Protein AF-A0A2V5ZSL7-F1 (afdb_monomer)

Radius of gyration: 45.23 Å; Cα contacts (8 Å, |Δi|>4): 21; chains: 1; bounding box: 69×60×121 Å

pLDDT: mean 75.64, std 13.95, range [43.34, 95.62]

Sequence (158 aa):
MNPDKLFDYLEGRLSSTERAVLEERLMSDKQLQREFAVARQIHAGMRGESREVVLPAPPEIPQQGGRKMAIRIGVAFMVLMFVNVGIGLWFIFRHESKNPNRPLLEAQMREQIAKSIERAAALTPAPNALGVTEITIPAETGKLDVVANEVVAIVSEF

Structure (mmCIF, N/CA/C/O backbone):
data_AF-A0A2V5ZSL7-F1
#
_entry.id   AF-A0A2V5ZSL7-F1
#
loop_
_atom_site.group_PDB
_atom_site.id
_atom_site.type_symbol
_atom_site.label_atom_id
_atom_site.label_alt_id
_atom_site.label_comp_id
_atom_site.label_asym_id
_atom_site.label_entity_id
_atom_site.label_seq_id
_atom_site.pdbx_PDB_ins_code
_atom_site.Cartn_x
_atom_site.Cartn_y
_atom_site.Cartn_z
_atom_site.occupancy
_atom_site.B_iso_or_equiv
_atom_site.auth_seq_id
_atom_site.auth_comp_id
_atom_site.auth_asym_id
_atom_site.auth_atom_id
_atom_site.pdbx_PDB_model_num
ATOM 1 N N . MET A 1 1 ? -5.175 19.616 47.714 1.00 60.09 1 MET A N 1
ATOM 2 C CA . MET A 1 1 ? -5.213 18.174 48.067 1.00 60.09 1 MET A CA 1
ATOM 3 C C . MET A 1 1 ? -4.370 17.422 47.035 1.00 60.09 1 MET A C 1
ATOM 5 O O . MET A 1 1 ? -4.210 17.968 45.953 1.00 60.09 1 MET A O 1
ATOM 9 N N . ASN A 1 2 ? -3.807 16.240 47.325 1.00 74.00 2 ASN A N 1
ATOM 10 C CA . ASN A 1 2 ? -3.115 15.462 46.282 1.00 74.00 2 ASN A CA 1
ATOM 11 C C . ASN A 1 2 ? -4.170 14.766 45.386 1.00 74.00 2 ASN A C 1
ATOM 13 O O . ASN A 1 2 ? -4.979 14.024 45.955 1.00 74.00 2 ASN A O 1
ATOM 17 N N . PRO A 1 3 ? -4.212 15.002 44.056 1.00 72.00 3 PRO A N 1
ATOM 18 C CA . PRO A 1 3 ? -5.165 14.358 43.143 1.00 72.00 3 PRO A CA 1
ATOM 19 C C . PRO A 1 3 ? -5.158 12.827 43.223 1.00 72.00 3 PRO A C 1
ATOM 21 O O . PRO A 1 3 ? -6.223 12.223 43.099 1.00 72.00 3 PRO A O 1
ATOM 24 N N . ASP A 1 4 ? -4.013 12.210 43.525 1.00 79.44 4 ASP A N 1
ATOM 25 C CA . ASP A 1 4 ? -3.884 10.749 43.644 1.00 79.44 4 ASP A CA 1
ATOM 26 C C . ASP A 1 4 ? -4.859 10.166 44.677 1.00 79.44 4 ASP A C 1
ATOM 28 O O . ASP A 1 4 ? -5.506 9.153 44.430 1.00 79.44 4 ASP A O 1
ATOM 32 N N . LYS A 1 5 ? -5.091 10.878 45.791 1.00 83.69 5 LYS A N 1
ATOM 33 C CA . LYS A 1 5 ? -6.006 10.422 46.851 1.00 83.69 5 LYS A CA 1
ATOM 34 C C . LYS A 1 5 ? -7.472 10.383 46.412 1.00 83.69 5 LYS A C 1
ATOM 36 O O . LYS A 1 5 ? -8.249 9.606 46.964 1.00 83.69 5 LYS A O 1
ATOM 41 N N . LEU A 1 6 ? -7.872 11.227 45.453 1.00 84.69 6 LEU A N 1
ATOM 42 C CA . LEU A 1 6 ? -9.229 11.199 44.895 1.00 84.69 6 LEU A CA 1
ATOM 43 C C . LEU A 1 6 ? -9.410 9.975 43.992 1.00 84.69 6 LEU A C 1
ATOM 45 O O . LEU A 1 6 ? -10.468 9.352 44.028 1.00 84.69 6 LEU A O 1
ATOM 49 N N . PHE A 1 7 ? -8.378 9.603 43.231 1.00 84.62 7 PHE A N 1
ATOM 50 C CA . PHE A 1 7 ? -8.385 8.379 42.432 1.00 84.62 7 PHE A CA 1
ATOM 51 C C . PHE A 1 7 ? -8.327 7.129 43.313 1.00 84.62 7 PHE A C 1
ATOM 53 O O . PHE A 1 7 ? -9.153 6.242 43.127 1.00 84.62 7 PHE A O 1
ATOM 60 N N . ASP A 1 8 ? -7.485 7.103 44.348 1.00 87.69 8 ASP A N 1
ATOM 61 C CA . ASP A 1 8 ? -7.438 6.003 45.320 1.00 87.69 8 ASP A CA 1
ATOM 62 C C . ASP A 1 8 ? -8.786 5.797 46.031 1.00 87.69 8 ASP A C 1
ATOM 64 O O . ASP A 1 8 ? -9.201 4.662 46.277 1.00 87.69 8 ASP A O 1
ATOM 68 N N . TYR A 1 9 ? -9.512 6.883 46.327 1.00 85.94 9 TYR A N 1
ATOM 69 C CA . TYR A 1 9 ? -10.884 6.810 46.835 1.00 85.94 9 TYR A CA 1
ATOM 70 C C . TYR A 1 9 ? -11.848 6.194 45.810 1.00 85.94 9 TYR A C 1
ATOM 72 O O . TYR A 1 9 ? -12.638 5.317 46.160 1.00 85.94 9 TYR A O 1
ATOM 80 N N . LEU A 1 10 ? -11.782 6.622 44.544 1.00 85.44 10 LEU A N 1
ATOM 81 C CA . LEU A 1 10 ? -12.626 6.102 43.459 1.00 85.44 10 LEU A CA 1
ATOM 82 C C . LEU A 1 10 ? -12.321 4.633 43.111 1.00 85.44 10 LEU A C 1
ATOM 84 O O . LEU A 1 10 ? -13.225 3.900 42.705 1.00 85.44 10 LEU A O 1
ATOM 88 N N . GLU A 1 11 ? -11.077 4.197 43.299 1.00 82.62 11 GLU A N 1
ATOM 89 C CA . GLU A 1 11 ? -10.624 2.814 43.119 1.00 82.62 11 GLU A CA 1
ATOM 90 C C . GLU A 1 11 ? -10.871 1.927 44.350 1.00 82.62 11 GLU A C 1
ATOM 92 O O . GLU A 1 11 ? -10.744 0.706 44.259 1.00 82.62 11 GLU A O 1
ATOM 97 N N . GLY A 1 12 ? -11.247 2.511 45.494 1.00 84.31 12 GLY A N 1
ATOM 98 C CA . GLY A 1 12 ? -11.476 1.785 46.747 1.00 84.31 12 GLY A CA 1
ATOM 99 C C . GLY A 1 12 ? -10.194 1.340 47.461 1.00 84.31 12 GLY A C 1
ATOM 100 O O . GLY A 1 12 ? -10.242 0.437 48.291 1.00 84.31 12 GLY A O 1
ATOM 101 N N . ARG A 1 13 ? -9.052 1.962 47.147 1.00 85.69 13 ARG A N 1
ATOM 102 C CA . ARG A 1 13 ? -7.736 1.685 47.750 1.00 85.69 13 ARG A CA 1
ATOM 103 C C . ARG A 1 13 ? -7.484 2.459 49.044 1.00 85.69 13 ARG A C 1
ATOM 105 O O . ARG A 1 13 ? -6.511 2.187 49.742 1.00 85.69 13 ARG A O 1
ATOM 112 N N . LEU A 1 14 ? -8.350 3.417 49.365 1.00 86.12 14 LEU A N 1
ATOM 113 C CA . LEU A 1 14 ? -8.223 4.255 50.552 1.00 86.12 14 LEU A CA 1
ATOM 114 C C . LEU A 1 14 ? -8.658 3.507 51.824 1.00 86.12 14 LEU A C 1
ATOM 116 O O . LEU A 1 14 ? -9.698 2.843 51.839 1.00 86.12 14 LEU A O 1
ATOM 120 N N . SER A 1 15 ? -7.897 3.650 52.913 1.00 86.94 15 SER A N 1
ATOM 121 C CA . SER A 1 15 ? -8.261 3.057 54.206 1.00 86.94 15 SER A CA 1
ATOM 122 C C . SER A 1 15 ? -9.549 3.679 54.768 1.00 86.94 15 SER A C 1
ATOM 124 O O . SER A 1 15 ? -9.880 4.831 54.480 1.00 86.94 15 SER A O 1
ATOM 126 N N . SER A 1 16 ? -10.290 2.943 55.603 1.00 83.94 16 SER A N 1
ATOM 127 C CA . SER A 1 16 ? -11.570 3.404 56.172 1.00 83.94 16 SER A CA 1
ATOM 128 C C . SER A 1 16 ? -11.452 4.726 56.940 1.00 83.94 16 SER A C 1
ATOM 130 O O . SER A 1 16 ? -12.355 5.559 56.884 1.00 83.94 16 SER A O 1
ATOM 132 N N . THR A 1 17 ? -10.326 4.937 57.623 1.00 85.12 17 THR A N 1
ATOM 133 C CA . THR A 1 17 ? -10.049 6.159 58.389 1.00 85.12 17 THR A CA 1
ATOM 134 C C . THR A 1 17 ? -9.806 7.354 57.469 1.00 85.12 17 THR A C 1
ATOM 136 O O . THR A 1 17 ? -10.379 8.422 57.667 1.00 85.12 17 THR A O 1
ATOM 139 N N . GLU A 1 18 ? -8.995 7.184 56.424 1.00 85.50 18 GLU A N 1
ATOM 140 C CA . GLU A 1 18 ? -8.710 8.249 55.453 1.00 85.50 18 GLU A CA 1
ATOM 141 C C . GLU A 1 18 ? -9.935 8.602 54.611 1.00 85.50 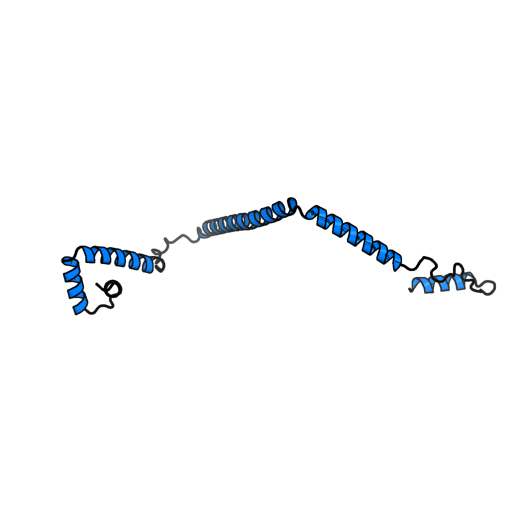18 GLU A C 1
ATOM 143 O O . GLU A 1 18 ? -10.147 9.764 54.260 1.00 85.50 18 GLU A O 1
ATOM 148 N N . ARG A 1 19 ? -10.769 7.599 54.335 1.00 85.56 19 ARG A N 1
ATOM 149 C CA . ARG A 1 19 ? -12.044 7.747 53.647 1.00 85.56 19 ARG A CA 1
ATOM 150 C C . ARG A 1 19 ? -12.996 8.673 54.400 1.00 85.56 19 ARG A C 1
ATOM 152 O O . ARG A 1 19 ? -13.523 9.601 53.795 1.00 85.56 19 ARG A O 1
ATOM 159 N N . ALA A 1 20 ? -13.169 8.463 55.704 1.00 86.12 20 ALA A N 1
ATOM 160 C CA . ALA A 1 20 ? -14.044 9.294 56.529 1.00 86.12 20 ALA A CA 1
ATOM 161 C C . ALA A 1 20 ? -13.587 10.765 56.551 1.00 86.12 20 ALA A C 1
ATOM 163 O O . ALA A 1 20 ? -14.395 11.671 56.361 1.00 86.12 20 ALA A O 1
ATOM 164 N N . VAL A 1 21 ? -12.277 11.001 56.683 1.00 88.12 21 VAL A N 1
ATOM 165 C CA . VAL A 1 21 ? -11.694 12.355 56.659 1.00 88.12 21 VAL A CA 1
ATOM 166 C C . VAL A 1 21 ? -11.877 13.027 55.295 1.00 88.12 21 VAL A C 1
ATOM 168 O O . VAL A 1 21 ? -12.102 14.236 55.214 1.00 88.12 21 VAL A O 1
ATOM 171 N N . LEU A 1 22 ? -11.768 12.265 54.203 1.00 86.94 22 LEU A N 1
ATOM 172 C CA . LEU A 1 22 ? -11.988 12.789 52.858 1.00 86.94 22 LEU A CA 1
ATOM 173 C C . LEU A 1 22 ? -13.461 13.146 52.625 1.00 86.94 22 LEU A C 1
ATOM 175 O O . LEU A 1 22 ? -13.740 14.204 52.069 1.00 86.94 22 LEU A O 1
ATOM 179 N N . GLU A 1 23 ? -14.389 12.302 53.070 1.00 88.50 23 GLU A N 1
ATOM 180 C CA . GLU A 1 23 ? -15.832 12.534 52.950 1.00 88.50 23 GLU A CA 1
ATOM 181 C C . GLU A 1 23 ? -16.284 13.758 53.761 1.00 88.50 23 GLU A C 1
ATOM 183 O O . GLU A 1 23 ? -17.020 14.598 53.245 1.00 88.50 23 GLU A O 1
ATOM 188 N N . GLU A 1 24 ? -15.765 13.942 54.976 1.00 87.56 24 GLU A N 1
ATOM 189 C CA . GLU A 1 24 ? -16.032 15.129 55.798 1.00 87.56 24 GLU A CA 1
ATOM 190 C C . GLU A 1 24 ? -15.540 16.424 55.124 1.00 87.56 24 GLU A C 1
ATOM 192 O O . GLU A 1 24 ? -16.248 17.437 55.066 1.00 87.56 24 GLU A O 1
ATOM 197 N N . ARG A 1 25 ? -14.341 16.387 54.527 1.00 84.75 25 ARG A N 1
ATOM 198 C CA . ARG A 1 25 ? -13.801 17.516 53.753 1.00 84.75 25 ARG A CA 1
ATOM 199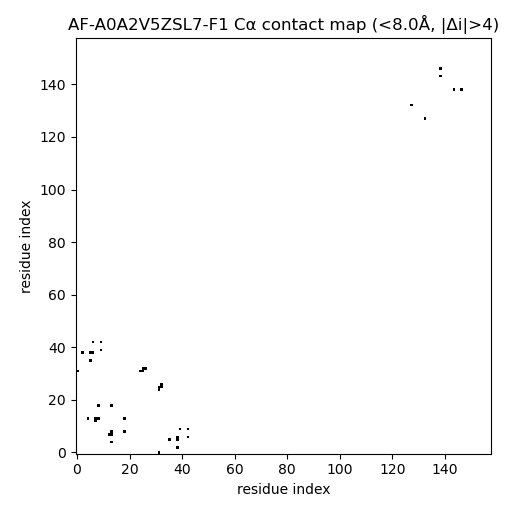 C C . ARG A 1 25 ? -14.588 17.767 52.474 1.00 84.75 25 ARG A C 1
ATOM 201 O O . ARG A 1 25 ? -14.803 18.924 52.129 1.00 84.75 25 ARG A O 1
ATOM 208 N N . LEU A 1 26 ? -15.055 16.719 51.796 1.00 85.81 26 LEU A N 1
ATOM 209 C CA . LEU A 1 26 ? -15.929 16.840 50.627 1.00 85.81 26 LEU A CA 1
ATOM 210 C C . LEU A 1 26 ? -17.263 17.502 50.979 1.00 85.81 26 LEU A C 1
ATOM 212 O O . LEU A 1 26 ? -17.822 18.198 50.137 1.00 85.81 26 LEU A O 1
ATOM 216 N N . MET A 1 27 ? -17.776 17.332 52.200 1.00 86.25 27 MET A N 1
ATOM 217 C CA . MET A 1 27 ? -18.994 18.022 52.641 1.00 86.25 27 MET A CA 1
ATOM 218 C C . MET A 1 27 ? -18.763 19.512 52.914 1.00 86.25 27 MET A C 1
ATOM 220 O O . MET A 1 27 ? -19.662 20.320 52.685 1.00 86.25 27 MET A O 1
ATOM 224 N N . SER A 1 28 ? -17.564 19.882 53.362 1.00 85.62 28 SER A N 1
ATOM 225 C CA . SER A 1 28 ? -17.242 21.255 53.768 1.00 85.62 28 SER A CA 1
ATOM 226 C C . SER A 1 28 ? -16.652 22.112 52.637 1.00 85.62 28 SER A C 1
ATOM 228 O O . SER A 1 28 ? -16.863 23.324 52.610 1.00 85.62 28 SER A O 1
ATOM 230 N N . ASP A 1 29 ? -15.933 21.510 51.682 1.00 87.88 29 ASP A N 1
ATOM 231 C CA . ASP A 1 29 ? -15.155 22.225 50.664 1.00 87.88 29 ASP A CA 1
ATOM 232 C C . ASP A 1 29 ? -15.754 22.108 49.246 1.00 87.88 29 ASP A C 1
ATOM 234 O O . ASP A 1 29 ? -15.699 21.069 48.582 1.00 87.88 29 ASP A O 1
ATOM 238 N N . LYS A 1 30 ? -16.279 23.231 48.736 1.00 86.50 30 LYS A N 1
ATOM 239 C CA . LYS A 1 30 ? -16.849 23.349 47.379 1.00 86.50 30 LYS A CA 1
ATOM 240 C C . LYS A 1 30 ? -15.811 23.257 46.254 1.00 86.50 30 LYS A C 1
ATOM 242 O O . LYS A 1 30 ? -16.177 22.991 45.107 1.00 86.50 30 LYS A O 1
ATOM 247 N N . GLN A 1 31 ? -14.539 23.549 46.518 1.00 85.25 31 GLN A N 1
ATOM 248 C CA . GLN A 1 31 ? -13.474 23.378 45.529 1.00 85.25 31 GLN A CA 1
ATOM 249 C C . GLN A 1 31 ? -13.127 21.895 45.394 1.00 85.25 31 GLN A C 1
ATOM 251 O O . GLN A 1 31 ? -13.091 21.378 44.277 1.00 85.25 31 GLN A O 1
ATOM 256 N N . LEU A 1 32 ? -13.003 21.197 46.523 1.00 85.50 32 LEU A N 1
ATOM 257 C CA . LEU A 1 32 ? -12.749 19.759 46.549 1.00 85.50 32 LEU A CA 1
ATOM 258 C C . LEU A 1 32 ? -13.875 18.960 45.873 1.00 85.50 32 LEU A C 1
ATOM 260 O O . LEU A 1 32 ? -13.601 18.005 45.154 1.00 85.50 32 LEU A O 1
ATOM 264 N N . GLN A 1 33 ? -15.135 19.385 46.015 1.00 85.56 33 GLN A N 1
ATOM 265 C CA . GLN A 1 33 ? -16.265 18.800 45.279 1.00 85.56 33 GLN A CA 1
ATOM 266 C C . GLN A 1 33 ? -16.125 18.929 43.755 1.00 85.56 33 GLN A C 1
ATOM 268 O O . GLN A 1 33 ? -16.471 18.002 43.022 1.00 85.56 33 GLN A O 1
ATOM 273 N N . ARG A 1 34 ? -15.620 20.070 43.264 1.00 86.44 34 ARG A N 1
ATOM 274 C CA . ARG A 1 34 ? -15.395 20.290 41.827 1.00 86.44 34 ARG A CA 1
ATOM 275 C C . ARG A 1 34 ? -14.247 19.432 41.308 1.00 86.44 34 ARG A C 1
ATOM 277 O O . ARG A 1 34 ? -14.404 18.786 40.277 1.00 86.44 34 ARG A O 1
ATOM 284 N N . GLU A 1 35 ? -13.140 19.366 42.041 1.00 86.62 35 GLU A N 1
ATOM 285 C CA . GLU A 1 35 ? -12.010 18.486 41.714 1.00 86.62 35 GLU A CA 1
ATOM 286 C C . GLU A 1 35 ? -12.435 17.008 41.725 1.00 86.62 35 GLU A C 1
ATOM 288 O O . GLU A 1 35 ? -12.096 16.253 40.815 1.00 86.62 35 GLU A O 1
ATOM 293 N N . PHE A 1 36 ? -13.269 16.609 42.688 1.00 87.19 36 PHE A N 1
ATOM 294 C CA . PHE A 1 36 ? -13.835 15.265 42.753 1.00 87.19 36 PHE A CA 1
ATOM 295 C C . PHE A 1 36 ? -14.787 14.959 41.589 1.00 87.19 36 PHE A C 1
ATOM 297 O O . PHE A 1 36 ? -14.754 13.855 41.046 1.00 87.19 36 PHE A O 1
ATOM 304 N N . ALA A 1 37 ? -15.603 15.924 41.153 1.00 86.94 37 ALA A N 1
ATOM 305 C CA . ALA A 1 37 ? -16.456 15.766 39.975 1.00 86.94 37 ALA A CA 1
ATOM 306 C C . ALA A 1 37 ? -15.629 15.535 38.696 1.00 86.94 37 ALA A C 1
ATOM 308 O O . ALA A 1 37 ? -15.971 14.657 37.902 1.00 86.94 37 ALA A O 1
ATOM 309 N N . VAL A 1 38 ? -14.515 16.258 38.536 1.00 86.06 38 VAL A N 1
ATOM 310 C CA . VAL A 1 38 ? -13.572 16.070 37.420 1.00 86.06 38 VAL A CA 1
ATOM 311 C C . VAL A 1 38 ? -12.877 14.708 37.513 1.00 86.06 38 VAL A C 1
ATOM 313 O O . VAL A 1 38 ? -12.872 13.961 36.535 1.00 86.06 38 VAL A O 1
ATOM 316 N N . ALA A 1 39 ? -12.366 14.324 38.687 1.00 85.56 39 ALA A N 1
ATOM 317 C CA . ALA A 1 39 ? -11.747 13.013 38.898 1.00 85.56 39 ALA A CA 1
ATOM 318 C C . ALA A 1 39 ? -12.727 11.865 38.598 1.00 85.56 39 ALA A C 1
ATOM 320 O O . ALA A 1 39 ? -12.376 10.900 37.921 1.00 85.56 39 ALA A O 1
ATOM 321 N N . ARG A 1 40 ? -13.994 12.001 39.014 1.00 83.38 40 ARG A N 1
ATOM 322 C CA . ARG A 1 40 ? -15.067 11.045 38.712 1.00 83.38 40 ARG A CA 1
ATOM 323 C C . ARG A 1 40 ? -15.362 10.961 37.216 1.00 83.38 40 ARG A C 1
ATOM 325 O O . ARG A 1 40 ? -15.598 9.861 36.725 1.00 83.38 40 ARG A O 1
ATOM 332 N N . GLN A 1 41 ? -15.349 12.083 36.496 1.00 82.94 41 GLN A N 1
ATOM 333 C CA . GLN A 1 41 ? -15.545 12.111 35.044 1.00 82.94 41 GLN A CA 1
ATOM 334 C C . GLN A 1 41 ? -14.399 11.405 34.307 1.00 82.94 41 GLN A C 1
ATOM 336 O O . GLN A 1 41 ? -14.658 10.583 33.430 1.00 82.94 41 GLN A O 1
ATOM 341 N N . ILE A 1 42 ? -13.149 11.671 34.696 1.00 83.31 42 ILE A N 1
ATOM 342 C CA . ILE A 1 42 ? -11.960 11.032 34.113 1.00 83.31 42 ILE A CA 1
ATOM 343 C C . ILE A 1 42 ? -11.962 9.528 34.418 1.00 83.31 42 ILE A C 1
ATOM 345 O O . ILE A 1 42 ? -11.810 8.711 33.513 1.00 83.31 42 ILE A O 1
ATOM 349 N N . HIS A 1 43 ? -12.225 9.142 35.668 1.00 79.31 43 HIS A N 1
ATOM 350 C CA . HIS A 1 43 ? -12.328 7.740 36.075 1.00 79.31 43 HIS A CA 1
ATOM 351 C C . HIS A 1 43 ? -13.482 7.003 35.366 1.00 79.31 43 HIS A C 1
ATOM 353 O O . HIS A 1 43 ? -13.323 5.853 34.960 1.00 79.31 43 HIS A O 1
ATOM 359 N N . ALA A 1 44 ? -14.628 7.659 35.149 1.00 76.88 44 ALA A N 1
ATOM 360 C CA . ALA A 1 44 ? -15.727 7.098 34.359 1.00 76.88 44 ALA A CA 1
ATOM 361 C C . ALA A 1 44 ? -15.362 6.939 32.872 1.00 76.88 44 ALA A C 1
ATOM 363 O O . ALA A 1 44 ? -15.756 5.945 32.267 1.00 76.88 44 ALA A O 1
ATOM 364 N N . GLY A 1 45 ? -14.588 7.870 32.303 1.00 70.81 45 GLY A N 1
ATOM 365 C CA . GLY A 1 45 ? -14.051 7.766 30.943 1.00 70.81 45 GLY A CA 1
ATOM 366 C C . GLY A 1 45 ? -13.068 6.602 30.785 1.00 70.81 45 GLY A C 1
ATOM 367 O O . GLY A 1 45 ? -13.205 5.814 29.857 1.00 70.81 45 GLY A O 1
ATOM 368 N N . MET A 1 46 ? -12.156 6.417 31.746 1.00 68.81 46 MET A N 1
ATOM 369 C CA . MET A 1 46 ? -11.184 5.309 31.742 1.00 68.81 46 MET A CA 1
ATOM 370 C C . MET A 1 46 ? -11.839 3.932 31.932 1.00 68.81 46 MET A C 1
ATOM 372 O O . MET A 1 46 ? -11.413 2.953 31.329 1.00 68.81 46 MET A O 1
ATOM 376 N N . ARG A 1 47 ? -12.910 3.838 32.733 1.00 63.94 47 ARG A N 1
ATOM 377 C CA . ARG A 1 47 ? -13.696 2.598 32.891 1.00 63.94 47 ARG A CA 1
ATOM 378 C C . ARG A 1 47 ? -14.703 2.378 31.750 1.00 63.94 47 ARG A C 1
ATOM 380 O O . ARG A 1 47 ? -15.269 1.294 31.641 1.00 63.94 47 ARG A O 1
ATOM 387 N N . GLY A 1 48 ? -14.951 3.411 30.940 1.00 50.69 48 GLY A N 1
ATOM 388 C CA . GLY A 1 48 ? -15.970 3.462 29.891 1.00 50.69 48 GLY A CA 1
ATOM 389 C C . GLY A 1 48 ? -15.539 2.892 28.539 1.00 50.69 48 GLY A C 1
ATOM 390 O O . GLY A 1 48 ? -16.400 2.392 27.822 1.00 50.69 48 GLY A O 1
ATOM 391 N N . GLU A 1 49 ? -14.242 2.891 28.212 1.00 51.03 49 GLU A N 1
ATOM 392 C CA . GLU A 1 49 ? -13.728 2.186 27.018 1.00 51.03 49 GLU A CA 1
ATOM 393 C C . GLU A 1 49 ? -13.463 0.696 27.270 1.00 51.03 49 GLU A C 1
ATOM 395 O O . GLU A 1 49 ? -13.529 -0.108 26.346 1.00 51.03 49 GLU A O 1
ATOM 400 N N . SER A 1 50 ? -13.274 0.306 28.534 1.00 46.84 50 SER A N 1
ATOM 401 C CA . SER A 1 50 ? -13.119 -1.094 28.958 1.00 46.84 50 SER A CA 1
ATOM 402 C C . SER A 1 50 ? 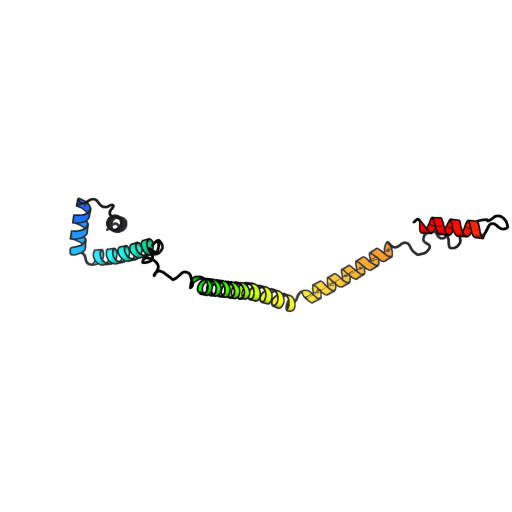-14.382 -1.658 29.608 1.00 46.84 50 SER A C 1
ATOM 404 O O . SER A 1 50 ? -14.324 -2.609 30.389 1.00 46.84 50 SER A O 1
ATOM 406 N N . ARG A 1 51 ? -15.553 -1.092 29.289 1.00 45.06 51 ARG A N 1
ATOM 407 C CA . ARG A 1 51 ? -16.806 -1.810 29.495 1.00 45.06 51 ARG A CA 1
ATOM 408 C C . ARG A 1 51 ? -16.841 -2.905 28.442 1.00 45.06 51 ARG A C 1
ATOM 410 O O . ARG A 1 51 ? -17.313 -2.687 27.330 1.00 45.06 51 ARG A O 1
ATOM 417 N N . GLU A 1 52 ? -16.367 -4.090 28.821 1.00 46.03 52 GLU A N 1
ATOM 418 C CA . GLU A 1 52 ? -16.942 -5.324 28.307 1.00 46.03 52 GLU A CA 1
ATOM 419 C C . GLU A 1 52 ? -18.449 -5.107 28.287 1.00 46.03 52 GLU A C 1
ATOM 421 O O . GLU A 1 52 ? -19.100 -4.902 29.319 1.00 46.03 52 GLU A O 1
ATOM 426 N N . VAL A 1 53 ? -18.978 -4.994 27.076 1.00 45.59 53 VAL A N 1
ATOM 427 C CA . VAL A 1 53 ? -20.399 -4.894 26.845 1.00 45.59 53 VAL A CA 1
ATOM 428 C C . VAL A 1 53 ? -20.946 -6.234 27.315 1.00 45.59 53 VAL A C 1
ATOM 430 O O . VAL A 1 53 ? -21.032 -7.187 26.547 1.00 45.59 53 VAL A O 1
ATOM 433 N N . VAL A 1 54 ? -21.321 -6.316 28.595 1.00 50.28 54 VAL A N 1
ATOM 434 C CA . VAL A 1 54 ? -22.411 -7.185 29.018 1.00 50.28 54 VAL A CA 1
ATOM 435 C C . VAL A 1 54 ? -23.606 -6.652 28.251 1.00 50.28 54 VAL A C 1
ATOM 437 O O . VAL A 1 54 ? -24.312 -5.737 28.682 1.00 50.28 54 VAL A O 1
ATOM 440 N N . LEU A 1 55 ? -23.735 -7.168 27.029 1.00 46.06 55 LEU A N 1
ATOM 441 C CA . LEU A 1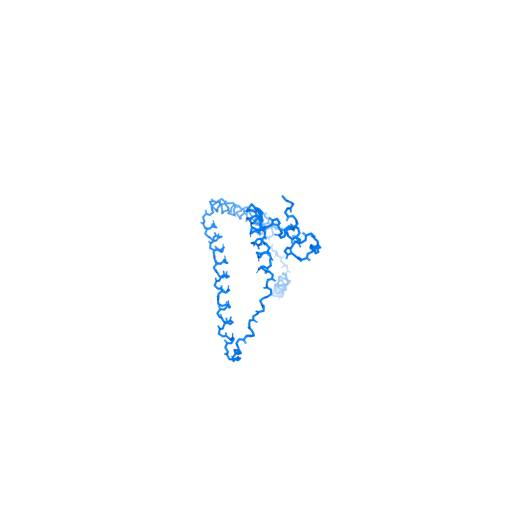 55 ? -24.962 -7.140 26.278 1.00 46.06 55 LEU A CA 1
ATOM 442 C C . LEU A 1 55 ? -26.027 -7.615 27.274 1.00 46.06 55 LEU A C 1
ATOM 444 O O . LEU A 1 55 ? -25.822 -8.663 27.900 1.00 46.06 55 LEU A O 1
ATOM 448 N N . PRO A 1 56 ? -27.147 -6.892 27.465 1.00 45.69 56 PRO A N 1
ATOM 449 C CA . PRO A 1 56 ? -28.334 -7.578 27.956 1.00 45.69 56 PRO A CA 1
ATOM 450 C C . PRO A 1 56 ? -28.468 -8.824 27.085 1.00 45.69 56 PRO A C 1
ATOM 452 O O . PRO A 1 56 ? -28.264 -8.697 25.871 1.00 45.69 56 PRO A O 1
ATOM 455 N N . ALA A 1 57 ? -28.670 -9.990 27.722 1.00 50.12 57 ALA A N 1
ATOM 456 C CA . ALA A 1 57 ? -28.781 -11.289 27.058 1.00 50.12 57 ALA A CA 1
ATOM 457 C C . ALA A 1 57 ? -29.356 -11.055 25.663 1.00 50.12 57 ALA A C 1
ATOM 459 O O . ALA A 1 57 ? -30.426 -10.431 25.606 1.00 50.12 57 ALA A O 1
ATOM 460 N N . PRO A 1 58 ? -28.605 -11.380 24.582 1.00 47.53 58 PRO A N 1
ATOM 461 C CA . PRO A 1 58 ? -29.018 -11.036 23.233 1.00 47.53 58 PRO A CA 1
ATOM 462 C C . PRO A 1 58 ? -30.504 -11.346 23.145 1.00 47.53 58 PRO A C 1
ATOM 464 O O . PRO A 1 58 ? -30.861 -12.460 23.545 1.00 47.53 58 PRO A O 1
ATOM 467 N N . PRO A 1 59 ? -31.377 -10.392 22.748 1.00 43.34 59 PRO A N 1
ATOM 468 C CA . PRO A 1 59 ? -32.769 -10.753 22.511 1.00 43.34 59 PRO A CA 1
ATOM 469 C C . PRO A 1 59 ? -32.671 -11.979 21.633 1.00 43.34 59 PRO A C 1
ATOM 471 O O . PRO A 1 59 ? -31.928 -11.882 20.661 1.00 43.34 59 PRO A O 1
ATOM 474 N N . GLU A 1 60 ? -33.225 -13.122 22.048 1.00 46.28 60 GLU A N 1
ATOM 475 C CA . GLU A 1 60 ? -33.044 -14.377 21.327 1.00 46.28 60 GLU A CA 1
ATOM 476 C C . GLU A 1 60 ? -33.388 -14.094 19.871 1.00 46.28 60 GLU A C 1
ATOM 478 O O . GLU A 1 60 ? -34.554 -13.962 19.507 1.00 46.28 60 GLU A O 1
ATOM 483 N N . ILE A 1 61 ? -32.359 -13.836 19.058 1.00 54.00 61 ILE A N 1
ATOM 484 C CA . ILE A 1 61 ? -32.561 -13.463 17.678 1.00 54.00 61 ILE A CA 1
ATOM 485 C C . ILE A 1 61 ? -32.812 -14.831 17.093 1.00 54.00 61 ILE A C 1
ATOM 487 O O . ILE A 1 61 ? -31.873 -15.640 17.087 1.00 54.00 61 ILE A O 1
ATOM 491 N N . PRO A 1 62 ? -34.044 -15.137 16.651 1.00 45.53 62 PRO A N 1
ATOM 492 C CA . PRO A 1 62 ? -34.281 -16.403 15.995 1.00 45.53 62 PRO A CA 1
ATOM 493 C C . PRO A 1 62 ? -33.219 -16.500 14.902 1.00 45.53 62 PRO A C 1
ATOM 495 O O . PRO A 1 62 ? -33.032 -15.556 14.125 1.00 45.53 62 PRO A O 1
ATOM 498 N N . GLN A 1 63 ? -32.460 -17.600 14.907 1.00 50.75 63 GLN A N 1
ATOM 499 C CA . GLN A 1 63 ? -31.220 -17.827 14.144 1.00 50.75 63 GLN A CA 1
ATOM 500 C C . GLN A 1 63 ? -31.364 -17.626 12.614 1.00 50.75 63 GLN A C 1
ATOM 502 O O . GLN A 1 63 ? -30.410 -17.747 11.854 1.00 50.75 63 GLN A O 1
ATOM 507 N N . GLN A 1 64 ? -32.545 -17.229 12.151 1.00 49.69 64 GLN A N 1
ATOM 508 C CA . GLN A 1 64 ? -32.895 -16.776 10.813 1.00 49.69 64 GLN A CA 1
ATOM 509 C C . GLN A 1 64 ? -32.447 -15.339 10.447 1.00 49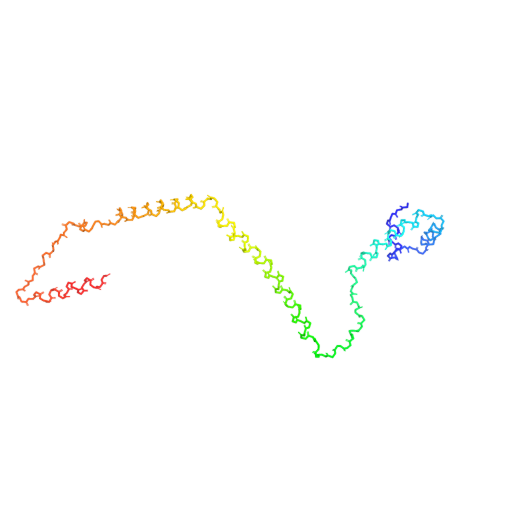.69 64 GLN A C 1
ATOM 511 O O . GLN A 1 64 ? -32.469 -14.996 9.264 1.00 49.69 64 GLN A O 1
ATOM 516 N N . GLY A 1 65 ? -32.034 -14.485 11.398 1.00 51.38 65 GLY A N 1
ATOM 517 C CA . GLY A 1 65 ? -31.758 -13.051 11.150 1.00 51.38 65 GLY A CA 1
ATOM 518 C C . GLY A 1 65 ? -30.311 -12.642 10.802 1.00 51.38 65 GLY A C 1
ATOM 519 O O . GLY A 1 65 ? -30.096 -11.572 10.224 1.00 51.38 65 GLY A O 1
ATOM 520 N N . GLY A 1 66 ? -29.307 -13.471 11.112 1.00 56.78 66 GLY A N 1
ATOM 521 C CA . GLY A 1 66 ? -27.882 -13.082 11.080 1.00 56.78 66 GLY A CA 1
ATOM 522 C C . GLY A 1 66 ? -27.292 -12.836 9.685 1.00 56.78 66 GLY A C 1
ATOM 523 O O . GLY A 1 66 ? -26.450 -11.955 9.504 1.00 56.78 66 GLY A O 1
ATOM 524 N N . ARG A 1 67 ? -27.791 -13.537 8.659 1.00 61.38 67 ARG A N 1
ATOM 525 C CA . ARG A 1 67 ? -27.295 -13.412 7.275 1.00 61.38 67 ARG A CA 1
ATOM 526 C C . ARG A 1 67 ? -27.481 -12.000 6.708 1.00 61.38 67 ARG A C 1
ATOM 528 O O . ARG A 1 67 ? -26.613 -11.511 5.994 1.00 61.38 67 ARG A O 1
ATOM 535 N N . LYS A 1 68 ? -28.584 -11.318 7.038 1.00 61.69 68 LYS A N 1
ATOM 536 C CA . LYS A 1 68 ? -28.863 -9.961 6.529 1.00 61.69 68 LYS A CA 1
ATOM 537 C C . LYS A 1 68 ? -27.959 -8.902 7.168 1.00 61.69 68 LYS A C 1
ATOM 539 O O . LYS A 1 68 ? -27.544 -7.975 6.477 1.00 61.69 68 LYS A O 1
ATOM 544 N N . MET A 1 69 ? -27.628 -9.049 8.451 1.00 66.69 69 MET A N 1
ATOM 545 C CA . MET A 1 69 ? -26.686 -8.160 9.143 1.00 66.69 69 MET A CA 1
ATOM 546 C C . MET A 1 69 ? -25.250 -8.378 8.649 1.00 66.69 69 MET A C 1
ATOM 548 O O . MET A 1 69 ? -24.564 -7.408 8.337 1.00 66.69 69 MET A O 1
ATOM 552 N N . ALA A 1 70 ? -24.830 -9.635 8.469 1.00 72.12 70 ALA A N 1
ATOM 553 C CA . ALA A 1 70 ? -23.507 -9.966 7.937 1.00 72.12 70 ALA A CA 1
ATOM 554 C C . ALA A 1 70 ? -23.288 -9.417 6.515 1.00 72.12 70 ALA A C 1
ATOM 556 O O . ALA A 1 70 ? -22.244 -8.833 6.232 1.00 72.12 70 ALA A O 1
ATOM 557 N N . ILE A 1 71 ? -24.296 -9.522 5.638 1.00 76.12 71 ILE A N 1
ATOM 558 C CA . ILE A 1 71 ? -24.229 -8.952 4.282 1.00 76.12 71 ILE A CA 1
ATOM 559 C C . ILE A 1 71 ? -24.086 -7.427 4.334 1.00 76.12 71 ILE A C 1
ATOM 561 O O . ILE A 1 71 ? -23.281 -6.869 3.597 1.00 76.12 71 ILE A O 1
ATOM 565 N N . ARG A 1 72 ? -24.822 -6.735 5.213 1.00 79.94 72 ARG A N 1
ATOM 566 C CA . ARG A 1 72 ? -24.731 -5.269 5.331 1.00 79.94 72 ARG A CA 1
ATOM 567 C C . ARG A 1 72 ? -23.352 -4.805 5.792 1.00 79.94 72 ARG A C 1
ATOM 569 O O . ARG A 1 72 ? -22.828 -3.846 5.236 1.00 79.94 72 ARG A O 1
ATOM 576 N N . ILE A 1 73 ? -22.759 -5.504 6.758 1.00 85.56 73 ILE A N 1
ATOM 577 C CA . ILE A 1 73 ? -21.406 -5.206 7.244 1.00 85.56 73 ILE A CA 1
ATOM 578 C C . ILE A 1 73 ? -20.375 -5.469 6.139 1.00 85.56 73 ILE A C 1
ATOM 580 O O . ILE A 1 73 ? -19.519 -4.624 5.888 1.00 85.56 73 ILE A O 1
ATOM 584 N N . GLY A 1 74 ? -20.502 -6.588 5.418 1.00 85.94 74 GLY A N 1
ATOM 585 C CA . GLY A 1 74 ? -19.632 -6.906 4.284 1.00 85.94 74 GLY A CA 1
ATOM 586 C C . GLY A 1 74 ? -19.712 -5.871 3.158 1.00 85.94 74 GLY A C 1
ATOM 587 O O . GLY A 1 74 ? -18.681 -5.447 2.644 1.00 85.94 74 GLY A O 1
ATOM 588 N N . VAL A 1 75 ? -20.918 -5.406 2.815 1.00 92.88 75 VAL A N 1
ATOM 589 C CA . VAL A 1 75 ? -21.117 -4.352 1.804 1.00 92.88 75 VAL A CA 1
ATOM 590 C C . VAL A 1 75 ? -20.489 -3.035 2.255 1.00 92.88 75 VAL A C 1
ATOM 592 O O . VAL A 1 75 ? -19.779 -2.412 1.471 1.00 92.88 75 VAL A O 1
ATOM 595 N N . ALA A 1 76 ? -20.693 -2.624 3.509 1.00 90.12 76 ALA A N 1
ATOM 596 C CA . ALA A 1 76 ? -20.083 -1.404 4.037 1.00 90.12 76 ALA A CA 1
ATOM 597 C C . ALA A 1 76 ? -18.546 -1.466 3.986 1.00 90.12 76 ALA A C 1
ATOM 599 O O . ALA A 1 76 ? -17.903 -0.504 3.567 1.00 90.12 76 ALA A O 1
ATOM 600 N N . PHE A 1 77 ? -17.963 -2.616 4.337 1.00 91.81 77 PHE A N 1
ATOM 601 C CA . PHE A 1 77 ? -16.521 -2.837 4.250 1.00 91.81 77 PHE A CA 1
ATOM 602 C C . PHE A 1 77 ? -16.013 -2.803 2.803 1.00 91.81 77 PHE A C 1
ATOM 604 O O . PHE A 1 77 ? -15.013 -2.147 2.522 1.00 91.81 77 PHE A O 1
ATOM 611 N N . MET A 1 78 ? -16.722 -3.447 1.868 1.00 92.12 78 MET A N 1
ATOM 612 C CA . MET A 1 78 ? -16.377 -3.401 0.445 1.00 92.12 78 MET A CA 1
ATOM 613 C C . MET A 1 78 ? -16.398 -1.971 -0.089 1.00 92.12 78 MET A C 1
ATOM 615 O O . MET A 1 78 ? -15.443 -1.552 -0.735 1.00 92.12 78 MET A O 1
ATOM 619 N N . VAL A 1 79 ? -17.458 -1.210 0.198 1.00 95.25 79 VAL A N 1
ATOM 620 C CA . VAL A 1 79 ? -17.572 0.190 -0.233 1.00 95.25 79 VAL A CA 1
ATOM 621 C C . VAL A 1 79 ? -16.411 1.006 0.326 1.00 95.25 79 VAL A C 1
ATOM 623 O O . VAL A 1 79 ? -15.761 1.727 -0.426 1.00 95.25 79 VAL A O 1
ATOM 626 N N . LEU A 1 80 ? -16.092 0.846 1.612 1.00 94.12 80 LEU A N 1
ATOM 627 C CA . LEU A 1 80 ? -14.966 1.539 2.229 1.00 94.12 80 LEU A CA 1
ATOM 628 C C . LEU A 1 80 ? -13.634 1.170 1.553 1.00 94.12 80 LEU A C 1
ATOM 630 O O . LEU A 1 80 ? -12.848 2.059 1.228 1.00 94.12 80 LEU A O 1
ATOM 634 N N . MET A 1 81 ? -13.388 -0.116 1.295 1.00 94.31 81 MET A N 1
ATOM 635 C CA . MET A 1 81 ? -12.178 -0.581 0.612 1.00 94.31 81 MET A CA 1
ATOM 636 C C . MET A 1 81 ? -12.077 -0.000 -0.804 1.00 94.31 81 MET A C 1
ATOM 638 O O . MET A 1 81 ? -11.039 0.545 -1.170 1.00 94.31 81 MET A O 1
ATOM 642 N N . PHE A 1 82 ? -13.160 -0.059 -1.585 1.00 94.69 82 PHE A N 1
ATOM 643 C CA . PHE A 1 82 ? -13.200 0.469 -2.949 1.00 94.69 82 PHE A CA 1
ATOM 644 C C . PHE A 1 82 ? -12.999 1.980 -3.000 1.00 94.69 82 PHE A C 1
ATOM 646 O O . PHE A 1 82 ? -12.298 2.458 -3.885 1.00 94.69 82 PHE A O 1
ATOM 653 N N . VAL A 1 83 ? -13.566 2.734 -2.057 1.00 95.62 83 VAL A N 1
ATOM 654 C CA . VAL A 1 83 ? -13.358 4.185 -1.981 1.00 95.62 83 VAL A CA 1
ATOM 655 C C . VAL A 1 83 ? -11.890 4.494 -1.690 1.00 95.62 83 VAL A C 1
ATOM 657 O O . VAL A 1 83 ? -11.282 5.273 -2.416 1.00 95.62 83 VAL A O 1
ATOM 660 N N . ASN A 1 84 ? -11.285 3.846 -0.692 1.00 88.62 84 ASN A N 1
ATOM 661 C CA . ASN A 1 84 ? -9.888 4.102 -0.332 1.00 88.62 84 ASN A CA 1
ATOM 662 C C . ASN A 1 84 ? -8.910 3.686 -1.444 1.00 88.62 84 ASN A C 1
ATOM 664 O O . ASN A 1 84 ? -8.055 4.474 -1.851 1.00 88.62 84 ASN A O 1
ATOM 668 N N . VAL A 1 85 ? -9.059 2.471 -1.980 1.00 89.31 85 VAL A N 1
ATOM 669 C CA . VAL A 1 85 ? -8.196 1.951 -3.053 1.00 89.31 85 VAL A CA 1
ATOM 670 C C . VAL A 1 85 ? -8.434 2.707 -4.362 1.00 89.31 85 VAL A C 1
ATOM 672 O O . VAL A 1 85 ? -7.480 3.060 -5.052 1.00 89.31 85 VAL A O 1
ATOM 675 N N . GLY A 1 86 ? -9.692 3.006 -4.691 1.00 92.31 86 GLY A N 1
ATOM 676 C CA . GLY A 1 86 ? -10.074 3.726 -5.903 1.00 92.31 86 GLY A CA 1
ATOM 677 C C . GLY A 1 86 ? -9.571 5.167 -5.921 1.00 92.31 86 GLY A C 1
ATOM 678 O O . GLY A 1 86 ? -9.034 5.602 -6.937 1.00 92.31 86 GLY A O 1
ATOM 679 N N . ILE A 1 87 ? -9.669 5.889 -4.798 1.00 87.81 87 ILE A N 1
ATOM 680 C CA . ILE A 1 87 ? -9.103 7.242 -4.673 1.00 87.81 87 ILE A CA 1
ATOM 681 C C . ILE A 1 87 ? -7.578 7.198 -4.824 1.00 87.81 87 ILE A C 1
ATOM 683 O O . ILE A 1 87 ? -7.025 8.016 -5.558 1.00 87.81 87 ILE A O 1
ATOM 687 N N . GLY A 1 88 ? -6.902 6.228 -4.198 1.00 85.44 88 GLY A N 1
ATOM 688 C CA . GLY A 1 88 ? -5.454 6.047 -4.340 1.00 85.44 88 GLY A CA 1
ATOM 689 C C . GLY A 1 88 ? -5.023 5.799 -5.790 1.00 85.44 88 GLY A C 1
ATOM 690 O O . GLY A 1 88 ? -4.148 6.498 -6.303 1.00 85.44 88 GLY A O 1
ATOM 691 N N . LEU A 1 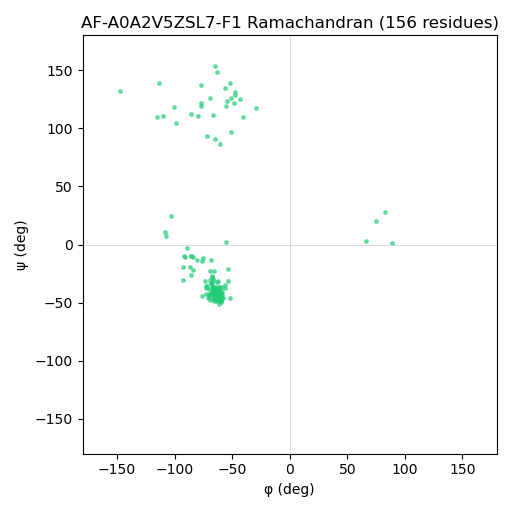89 ? -5.681 4.862 -6.485 1.00 86.56 89 LEU A N 1
ATOM 692 C CA . LEU A 1 89 ? -5.408 4.576 -7.899 1.00 86.56 89 LEU A CA 1
ATOM 693 C C . LEU A 1 89 ? -5.699 5.778 -8.800 1.00 86.56 89 LEU A C 1
ATOM 695 O O . LEU A 1 89 ? -4.912 6.084 -9.696 1.00 86.56 89 LEU A O 1
ATOM 699 N N . TRP A 1 90 ? -6.819 6.466 -8.566 1.00 86.94 90 TRP A N 1
ATOM 700 C CA . TRP A 1 90 ? -7.185 7.653 -9.332 1.00 86.94 90 TRP A CA 1
ATOM 701 C C . TRP A 1 90 ? -6.142 8.752 -9.165 1.00 86.94 90 TRP A C 1
ATOM 703 O O . TRP A 1 90 ? -5.762 9.377 -10.152 1.00 86.94 90 TRP A O 1
ATOM 713 N N . PHE A 1 91 ? -5.629 8.954 -7.949 1.00 82.25 91 PHE A N 1
ATOM 714 C CA . PHE A 1 91 ? -4.603 9.955 -7.685 1.00 82.25 91 PHE A CA 1
ATOM 715 C C . PHE A 1 91 ? -3.303 9.638 -8.426 1.00 82.25 91 PHE A C 1
ATOM 717 O O . PHE A 1 91 ? -2.779 10.519 -9.100 1.00 82.25 91 PHE A O 1
ATOM 724 N N . ILE A 1 92 ? -2.831 8.385 -8.388 1.00 73.81 92 ILE A N 1
ATOM 725 C CA . ILE A 1 92 ? -1.630 7.946 -9.119 1.00 73.81 92 ILE A CA 1
ATOM 726 C C . ILE A 1 92 ? -1.827 8.121 -10.627 1.00 73.81 92 ILE A C 1
ATOM 728 O O . ILE A 1 92 ? -1.022 8.781 -11.273 1.00 73.81 92 ILE A O 1
ATOM 732 N N . PHE A 1 93 ? -2.927 7.618 -11.190 1.00 75.50 93 PHE A N 1
ATOM 733 C CA . PHE A 1 93 ? -3.192 7.716 -12.628 1.00 75.50 93 PHE A CA 1
ATOM 734 C C . PHE A 1 93 ? -3.339 9.174 -13.097 1.00 75.50 93 PHE A C 1
ATOM 736 O O . PHE A 1 93 ? -2.824 9.574 -14.145 1.00 75.50 93 PHE A O 1
ATOM 743 N N . ARG A 1 94 ? -4.001 10.011 -12.289 1.00 74.00 94 ARG A N 1
ATOM 744 C CA . ARG A 1 94 ? -4.135 11.451 -12.529 1.00 74.00 94 ARG A CA 1
ATOM 745 C C . ARG A 1 94 ? -2.772 12.142 -12.493 1.00 74.00 94 ARG A C 1
ATOM 747 O O . ARG A 1 94 ? -2.520 12.971 -13.369 1.00 74.00 94 ARG A O 1
ATOM 754 N N . HIS A 1 95 ? -1.913 11.810 -11.528 1.00 61.22 95 HIS A N 1
ATOM 755 C CA . HIS A 1 95 ? -0.576 12.394 -11.399 1.00 61.22 95 HIS A CA 1
ATOM 756 C C . HIS A 1 95 ? 0.377 11.924 -12.506 1.00 61.22 95 HIS A C 1
ATOM 758 O O . HIS A 1 95 ? 1.114 12.742 -13.047 1.00 61.22 95 HIS A O 1
ATOM 764 N N . GLU A 1 96 ? 0.298 10.656 -12.913 1.00 57.41 96 GLU A N 1
ATOM 765 C CA . GLU A 1 96 ? 1.039 10.082 -14.044 1.00 57.41 96 GLU A CA 1
ATOM 766 C C . GLU A 1 96 ? 0.685 10.807 -15.356 1.00 57.41 96 GLU A C 1
ATOM 768 O O . GLU A 1 96 ? 1.567 11.209 -16.114 1.00 57.41 96 GLU A O 1
ATOM 773 N N . SER A 1 97 ? -0.612 11.071 -15.591 1.00 58.16 97 SER A N 1
ATOM 774 C CA . SER A 1 97 ? -1.093 11.785 -16.790 1.00 58.16 97 SER A CA 1
ATOM 775 C C . SER A 1 97 ? -0.643 13.248 -16.868 1.00 58.16 97 SER A C 1
ATOM 777 O O . SER A 1 97 ? -0.610 13.834 -17.948 1.00 58.16 97 SER A O 1
ATOM 779 N N . LYS A 1 98 ? -0.315 13.849 -15.718 1.00 58.34 98 LYS A N 1
ATOM 780 C CA . LYS A 1 98 ? 0.108 15.248 -15.587 1.00 58.34 98 LYS A CA 1
ATOM 781 C C . LYS A 1 98 ? 1.597 15.394 -15.285 1.00 58.34 98 LYS A C 1
ATOM 783 O O . LYS A 1 98 ? 2.030 16.510 -15.013 1.00 58.34 98 LYS A O 1
ATOM 788 N N . ASN A 1 99 ? 2.370 14.308 -15.325 1.00 60.53 99 ASN A N 1
ATOM 789 C CA . ASN A 1 99 ? 3.785 14.344 -14.991 1.00 60.53 99 ASN A CA 1
ATOM 790 C C . ASN A 1 99 ? 4.559 15.176 -16.039 1.00 60.53 99 ASN A C 1
ATOM 792 O O . ASN A 1 99 ? 4.687 14.739 -17.185 1.00 60.53 99 ASN A O 1
ATOM 796 N N . PRO A 1 100 ? 5.099 16.357 -15.684 1.00 63.28 100 PRO A N 1
ATOM 797 C CA . PRO A 1 100 ? 5.771 17.248 -16.633 1.00 63.28 100 PRO A CA 1
ATOM 798 C C . PRO A 1 100 ? 7.096 16.679 -17.163 1.00 63.28 100 PRO A C 1
ATOM 800 O O . PRO A 1 100 ? 7.618 17.172 -18.158 1.00 63.28 100 PRO A O 1
ATOM 803 N N . ASN A 1 101 ? 7.624 15.623 -16.535 1.00 63.25 101 ASN A N 1
ATOM 804 C CA . ASN A 1 101 ? 8.863 14.967 -16.950 1.00 63.25 101 ASN A CA 1
ATOM 805 C C . ASN A 1 101 ? 8.660 13.900 -18.036 1.00 63.25 101 ASN A C 1
ATOM 807 O O . ASN A 1 101 ? 9.635 13.447 -18.628 1.00 63.25 101 ASN A O 1
ATOM 811 N N . ARG A 1 102 ? 7.415 13.518 -18.351 1.00 68.44 102 ARG A N 1
ATOM 812 C CA . ARG A 1 102 ? 7.099 12.541 -19.406 1.00 68.44 102 ARG A CA 1
ATOM 813 C C . ARG A 1 102 ? 7.738 12.850 -20.774 1.00 68.44 102 ARG A C 1
ATOM 815 O O . ARG A 1 102 ? 8.345 11.937 -21.324 1.00 68.44 102 ARG A O 1
ATOM 822 N N . PRO A 1 103 ? 7.705 14.092 -21.307 1.00 73.62 103 PRO A N 1
ATOM 823 C CA . PRO A 1 103 ? 8.373 14.400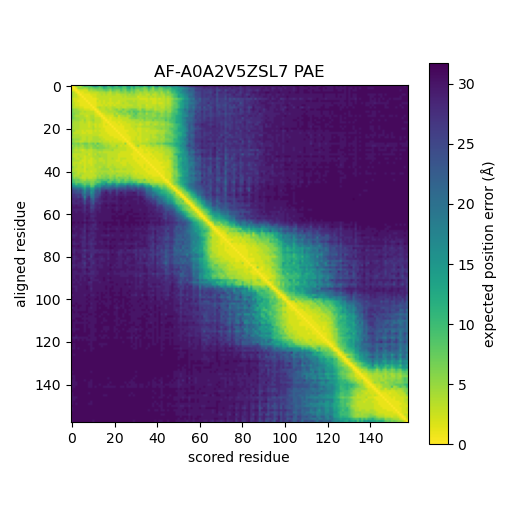 -22.575 1.00 73.62 103 PRO A CA 1
ATOM 824 C C . PRO A 1 103 ? 9.897 14.228 -22.514 1.00 73.62 103 PRO A C 1
ATOM 826 O O . PRO A 1 103 ? 10.503 13.831 -23.504 1.00 73.62 103 PRO A O 1
ATOM 829 N N . LEU A 1 104 ? 10.521 14.482 -21.358 1.00 74.88 104 LEU A N 1
ATOM 830 C CA . LEU A 1 104 ? 11.962 14.289 -21.174 1.00 74.88 104 LEU A CA 1
ATOM 831 C C . LEU A 1 104 ? 12.322 12.801 -21.095 1.00 74.88 104 LEU A C 1
ATOM 833 O O . LEU A 1 104 ? 13.283 12.379 -21.733 1.00 74.88 104 LEU A O 1
ATOM 837 N N . LEU A 1 105 ? 11.531 11.999 -20.372 1.00 77.00 105 LEU A N 1
ATOM 838 C CA . LEU A 1 105 ? 11.701 10.543 -20.330 1.00 77.00 105 LEU A CA 1
ATOM 839 C C . LEU A 1 105 ? 11.482 9.906 -21.706 1.00 77.00 105 LEU A C 1
ATOM 841 O O . LEU A 1 105 ? 12.260 9.048 -22.109 1.00 77.00 105 LEU A O 1
ATOM 845 N N . GLU A 1 106 ? 10.462 10.334 -22.451 1.00 78.81 106 GLU A N 1
ATOM 846 C CA . GLU A 1 106 ? 10.215 9.840 -23.809 1.00 78.81 106 GLU A CA 1
ATOM 847 C C . GLU A 1 106 ? 11.347 10.222 -24.770 1.00 78.81 106 GLU A C 1
ATOM 849 O O . GLU A 1 106 ? 11.758 9.395 -25.585 1.00 78.81 106 GLU A O 1
ATOM 854 N N . ALA A 1 107 ? 11.891 11.439 -24.661 1.00 80.38 107 ALA A N 1
ATOM 855 C CA . ALA A 1 107 ? 13.049 11.862 -25.445 1.00 80.38 107 ALA A CA 1
ATOM 856 C C . ALA A 1 107 ? 14.292 11.018 -25.117 1.00 80.38 107 ALA A C 1
ATOM 858 O O . ALA A 1 107 ? 14.922 10.484 -26.029 1.00 80.38 107 ALA A O 1
ATOM 859 N N . GLN A 1 108 ? 14.589 10.814 -23.829 1.00 83.00 108 GLN A N 1
ATOM 860 C CA . GLN A 1 108 ? 15.703 9.969 -23.391 1.00 83.00 108 GLN A CA 1
ATOM 861 C C . GLN A 1 108 ? 15.532 8.508 -23.819 1.00 83.00 108 GLN A C 1
ATOM 863 O O . GLN A 1 108 ? 16.494 7.871 -24.243 1.00 83.00 108 GLN A O 1
ATOM 868 N N . MET A 1 109 ? 14.314 7.968 -23.750 1.00 81.25 109 MET A N 1
ATOM 869 C CA . MET A 1 109 ? 14.036 6.593 -24.161 1.00 81.25 109 MET A CA 1
ATOM 870 C C . MET A 1 109 ? 14.210 6.421 -25.673 1.00 81.25 109 MET A C 1
ATOM 872 O O . MET A 1 109 ? 14.812 5.444 -26.111 1.00 81.25 109 MET A O 1
ATOM 876 N N . ARG A 1 110 ? 13.766 7.394 -26.479 1.00 85.19 110 ARG A N 1
ATOM 877 C CA . ARG A 1 110 ? 14.015 7.409 -27.932 1.00 85.19 110 ARG A CA 1
ATOM 878 C C . ARG A 1 110 ? 15.506 7.460 -28.255 1.00 85.19 110 ARG A C 1
ATOM 880 O O . ARG A 1 110 ? 15.954 6.735 -29.137 1.00 85.19 110 ARG A O 1
ATOM 887 N N . GLU A 1 111 ? 16.269 8.268 -27.528 1.00 86.50 111 GLU A N 1
ATOM 888 C CA . GLU A 1 111 ? 17.716 8.388 -27.710 1.00 86.50 111 GLU A CA 1
ATOM 889 C C . GLU A 1 111 ? 18.452 7.092 -27.325 1.00 86.50 111 GLU A C 1
ATOM 891 O O . GLU A 1 111 ? 19.324 6.626 -28.059 1.00 86.50 111 GLU A O 1
ATOM 896 N N . GLN A 1 112 ? 18.051 6.440 -26.228 1.00 84.06 112 GLN A N 1
ATOM 897 C CA . GLN A 1 112 ? 18.589 5.133 -25.835 1.00 84.06 112 GLN A CA 1
ATOM 898 C C . GLN A 1 112 ? 18.248 4.029 -26.842 1.00 84.06 112 GLN A C 1
ATOM 900 O O . GLN A 1 112 ? 19.103 3.197 -27.156 1.00 84.06 112 GLN A O 1
ATOM 905 N N . ILE A 1 113 ? 17.027 4.021 -27.383 1.00 87.12 113 ILE A N 1
ATOM 906 C CA . ILE A 1 113 ? 16.626 3.070 -28.427 1.00 87.12 113 ILE A CA 1
ATOM 907 C C . ILE A 1 113 ? 17.464 3.301 -29.689 1.00 87.12 113 ILE A C 1
ATOM 909 O O . ILE A 1 113 ? 18.055 2.355 -30.198 1.00 87.12 113 ILE A O 1
ATOM 913 N N . ALA A 1 114 ? 17.607 4.546 -30.146 1.00 87.81 114 ALA A N 1
ATOM 914 C CA . ALA A 1 114 ? 18.436 4.862 -31.309 1.00 87.81 114 ALA A CA 1
ATOM 915 C C . ALA A 1 114 ? 19.893 4.409 -31.114 1.00 87.81 114 ALA A C 1
ATOM 917 O O . ALA A 1 114 ? 20.450 3.720 -31.965 1.00 87.81 114 ALA A O 1
ATOM 918 N N . LYS A 1 115 ? 20.478 4.702 -29.948 1.00 86.50 115 LYS A N 1
ATOM 919 C CA . LYS A 1 115 ? 21.858 4.328 -29.617 1.00 86.50 115 LYS A CA 1
ATOM 920 C C . LYS A 1 115 ? 22.058 2.817 -29.486 1.00 86.50 115 LYS A C 1
ATOM 922 O O . LYS A 1 115 ? 23.113 2.301 -29.846 1.00 86.50 115 LYS A O 1
ATOM 927 N N . SER A 1 116 ? 21.073 2.095 -28.953 1.00 81.56 116 SER A N 1
ATOM 928 C CA . SER A 1 116 ? 21.132 0.630 -28.862 1.00 81.56 116 SER A CA 1
ATOM 929 C C . SER A 1 116 ? 20.977 -0.036 -30.228 1.00 81.56 116 SER A C 1
ATOM 931 O O . SER A 1 116 ? 21.688 -1.001 -30.487 1.00 81.56 116 SER A O 1
ATOM 933 N N . ILE A 1 117 ? 20.150 0.515 -31.124 1.00 83.38 117 ILE A N 1
ATOM 934 C CA . ILE A 1 117 ? 20.046 0.062 -32.518 1.00 83.38 117 ILE A CA 1
ATOM 935 C C . ILE A 1 117 ? 21.347 0.336 -33.271 1.00 83.38 117 ILE A C 1
ATOM 937 O O . ILE A 1 117 ? 21.854 -0.560 -33.931 1.00 83.38 117 ILE A O 1
ATOM 941 N N . GLU A 1 118 ? 21.925 1.531 -33.144 1.00 82.31 118 GLU A N 1
ATOM 942 C CA . GLU A 1 118 ? 23.208 1.865 -33.773 1.00 82.31 118 GLU A CA 1
ATOM 943 C C . GLU A 1 118 ? 24.329 0.949 -33.269 1.00 82.31 118 GLU A C 1
ATOM 945 O O . GLU A 1 118 ? 25.102 0.405 -34.054 1.00 82.31 118 GLU A O 1
ATOM 950 N N . ARG A 1 119 ? 24.379 0.698 -31.956 1.00 81.31 119 ARG A N 1
ATOM 951 C CA . ARG A 1 119 ? 25.351 -0.225 -31.366 1.00 81.31 119 ARG A CA 1
ATOM 952 C C . ARG A 1 119 ? 25.117 -1.670 -31.804 1.00 81.31 119 ARG A C 1
ATOM 954 O O . ARG A 1 119 ? 26.086 -2.379 -32.046 1.00 81.31 119 ARG A O 1
ATOM 961 N N . ALA A 1 120 ? 23.866 -2.107 -31.914 1.00 77.31 120 ALA A N 1
ATOM 962 C CA . ALA A 1 120 ? 2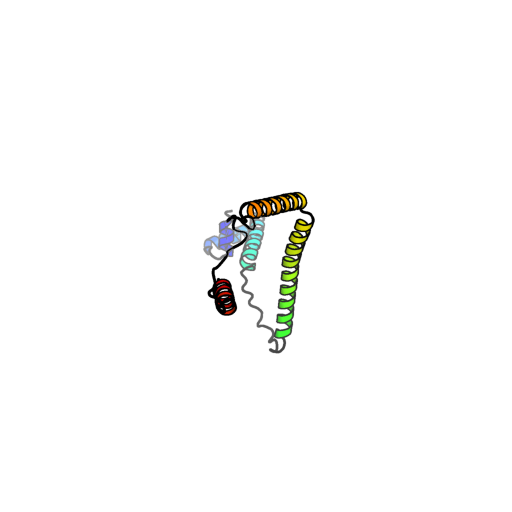3.529 -3.428 -32.435 1.00 77.31 120 ALA A CA 1
ATOM 963 C C . ALA A 1 120 ? 23.901 -3.552 -33.919 1.00 77.31 120 ALA A C 1
ATOM 965 O O . ALA A 1 120 ? 24.458 -4.568 -34.316 1.00 77.31 120 ALA A O 1
ATOM 966 N N . ALA A 1 121 ? 23.684 -2.507 -34.719 1.00 74.69 121 ALA A N 1
ATOM 967 C CA . ALA A 1 121 ? 24.084 -2.457 -36.121 1.00 74.69 121 ALA A CA 1
ATOM 968 C C . ALA A 1 121 ? 25.612 -2.474 -36.282 1.00 74.69 121 ALA A C 1
ATOM 970 O O . ALA A 1 121 ? 26.122 -3.194 -37.130 1.00 74.69 121 ALA A O 1
ATOM 971 N N . ALA A 1 122 ? 26.350 -1.763 -35.424 1.00 70.81 122 ALA A N 1
ATOM 972 C CA . ALA A 1 122 ? 27.814 -1.787 -35.405 1.00 70.81 122 ALA A CA 1
ATOM 973 C C . ALA A 1 122 ? 28.396 -3.143 -34.966 1.00 70.81 122 ALA A C 1
ATOM 975 O O . ALA A 1 122 ? 29.514 -3.488 -35.338 1.00 70.81 122 ALA A O 1
ATOM 976 N N . LEU A 1 123 ? 27.651 -3.905 -34.159 1.00 67.69 123 LEU A N 1
ATOM 977 C CA . LEU A 1 123 ? 28.024 -5.250 -33.713 1.00 67.69 123 LEU A CA 1
ATOM 978 C C . LEU A 1 123 ? 27.487 -6.354 -34.631 1.00 67.69 123 LEU A C 1
ATOM 980 O O . LEU A 1 123 ? 27.880 -7.509 -34.476 1.00 67.69 123 LEU A O 1
ATOM 984 N N . THR A 1 124 ? 26.603 -6.021 -35.573 1.00 63.97 124 THR A N 1
ATOM 985 C CA . THR A 1 124 ? 26.131 -6.966 -36.583 1.00 63.97 124 THR A CA 1
ATOM 986 C C . THR A 1 124 ? 27.236 -7.096 -37.629 1.00 63.97 124 THR A C 1
ATOM 988 O O . THR A 1 124 ? 27.600 -6.092 -38.246 1.00 63.97 124 THR A O 1
ATOM 991 N N . PRO A 1 125 ? 27.803 -8.296 -37.841 1.00 61.12 125 PRO A N 1
ATOM 992 C CA . PRO A 1 125 ? 28.758 -8.503 -38.918 1.00 61.12 125 PRO A CA 1
ATOM 993 C C . PRO A 1 125 ? 28.108 -8.088 -40.238 1.00 61.12 125 PRO A C 1
ATOM 995 O O . PRO A 1 125 ? 26.954 -8.439 -40.492 1.00 61.12 125 PRO A O 1
ATOM 998 N N . ALA A 1 126 ? 28.829 -7.344 -41.079 1.00 60.47 126 ALA A N 1
ATOM 999 C CA . ALA A 1 126 ? 28.345 -7.045 -42.420 1.00 60.47 126 ALA A CA 1
ATOM 1000 C C . ALA A 1 126 ? 27.955 -8.363 -43.120 1.00 60.47 126 ALA A C 1
ATOM 1002 O O . ALA A 1 126 ? 28.692 -9.351 -42.986 1.00 60.47 126 ALA A O 1
ATOM 1003 N N . PRO A 1 127 ? 26.835 -8.420 -43.867 1.00 56.66 127 PRO A N 1
ATOM 1004 C CA . PRO A 1 127 ? 26.618 -9.544 -44.766 1.00 56.66 127 PRO A CA 1
ATOM 1005 C C . PRO A 1 127 ? 27.852 -9.616 -45.677 1.00 56.66 127 PRO A C 1
ATOM 1007 O O . PRO A 1 127 ? 28.223 -8.613 -46.285 1.00 56.66 127 PRO A O 1
ATOM 1010 N N . ASN A 1 128 ? 28.526 -10.769 -45.694 1.00 53.94 128 ASN A N 1
ATOM 1011 C CA . ASN A 1 128 ? 29.839 -11.007 -46.320 1.00 53.94 128 ASN A CA 1
ATOM 1012 C C . ASN A 1 128 ? 31.084 -10.606 -45.500 1.00 53.94 128 ASN A C 1
ATOM 1014 O O . ASN A 1 128 ? 32.139 -10.365 -46.083 1.00 53.94 128 ASN A O 1
ATOM 1018 N N . ALA A 1 129 ? 31.028 -10.605 -44.162 1.00 56.97 129 ALA A N 1
ATOM 1019 C CA . ALA A 1 129 ? 32.196 -10.354 -43.298 1.00 56.97 129 ALA A CA 1
ATOM 1020 C C . ALA A 1 129 ? 33.417 -11.265 -43.575 1.00 56.97 129 ALA A C 1
ATOM 1022 O O . ALA A 1 129 ? 34.541 -10.905 -43.238 1.00 56.97 129 ALA A O 1
ATOM 1023 N N . LEU A 1 130 ? 33.210 -12.426 -44.206 1.00 61.84 130 LEU A N 1
ATOM 1024 C CA . LEU A 1 130 ? 34.271 -13.362 -44.592 1.00 61.84 130 LEU A CA 1
ATOM 1025 C C . LEU A 1 130 ? 34.853 -13.092 -45.993 1.00 61.84 130 LEU A C 1
ATOM 1027 O O . LEU A 1 130 ? 35.775 -13.788 -46.400 1.00 61.84 130 LEU A O 1
ATOM 1031 N N . GLY A 1 131 ? 34.331 -12.116 -46.749 1.00 57.88 131 GLY A N 1
ATOM 1032 C CA . GLY A 1 131 ? 34.805 -11.771 -48.097 1.00 57.88 131 GLY A CA 1
ATOM 1033 C C . GLY A 1 131 ? 34.576 -12.848 -49.167 1.00 57.88 131 GLY A C 1
ATOM 1034 O O . GLY A 1 131 ? 34.986 -12.667 -50.310 1.00 57.88 131 GLY A O 1
ATOM 1035 N N . VAL A 1 132 ? 33.921 -13.956 -48.815 1.00 61.44 132 VAL A N 1
ATOM 1036 C CA . VAL A 1 132 ? 33.627 -15.070 -49.718 1.00 61.44 132 VAL A CA 1
ATOM 1037 C C . VAL A 1 132 ? 32.194 -14.924 -50.214 1.00 61.44 132 VAL A C 1
ATOM 1039 O O . VAL A 1 132 ? 31.245 -15.168 -49.474 1.00 61.44 132 VAL A O 1
ATOM 1042 N N . THR A 1 133 ? 32.038 -14.486 -51.460 1.00 63.69 133 THR A N 1
ATOM 1043 C CA . THR A 1 133 ? 30.732 -14.400 -52.133 1.00 63.69 133 THR A CA 1
ATOM 1044 C C . THR A 1 133 ? 30.346 -15.706 -52.820 1.00 63.69 133 THR A C 1
ATOM 1046 O O . THR A 1 133 ? 29.176 -15.914 -53.120 1.00 63.69 133 THR A O 1
ATOM 1049 N N . GLU A 1 134 ? 31.320 -16.580 -53.075 1.00 64.88 134 GLU A N 1
ATOM 1050 C CA . GLU A 1 134 ? 31.135 -17.831 -53.801 1.00 64.88 134 GLU A CA 1
ATOM 1051 C C . GLU A 1 134 ? 32.099 -18.895 -53.264 1.00 64.88 134 GLU A C 1
ATOM 1053 O O . GLU A 1 134 ? 33.291 -18.637 -53.088 1.00 64.88 134 GLU A O 1
ATOM 1058 N N . ILE A 1 135 ? 31.576 -20.090 -52.988 1.00 72.50 135 ILE A N 1
ATOM 1059 C CA . ILE A 1 135 ? 32.358 -21.268 -52.601 1.00 72.50 135 ILE A CA 1
ATOM 1060 C C . ILE A 1 135 ? 32.174 -22.298 -53.712 1.00 72.50 135 ILE A C 1
ATOM 1062 O O . ILE A 1 135 ? 31.092 -22.858 -53.873 1.00 72.50 135 ILE A O 1
ATOM 1066 N N . THR A 1 136 ? 33.227 -22.552 -54.488 1.00 78.06 136 THR A N 1
ATOM 1067 C CA . THR A 1 136 ? 33.220 -23.606 -55.509 1.00 78.06 136 THR A CA 1
ATOM 1068 C C . THR A 1 136 ? 33.597 -24.937 -54.871 1.00 78.06 136 THR A C 1
ATOM 1070 O O . THR A 1 136 ? 34.738 -25.134 -54.454 1.00 78.06 136 THR A O 1
ATOM 1073 N N . ILE A 1 137 ? 32.645 -25.865 -54.814 1.00 78.75 137 ILE A N 1
ATOM 1074 C CA . ILE A 1 137 ? 32.879 -27.230 -54.336 1.00 78.75 137 ILE A CA 1
ATOM 1075 C C . ILE A 1 137 ? 33.029 -28.138 -55.564 1.00 78.75 137 ILE A C 1
ATOM 1077 O O . ILE A 1 137 ? 32.090 -28.233 -56.359 1.00 78.75 137 ILE A O 1
ATOM 1081 N N . PRO A 1 138 ? 34.185 -28.793 -55.772 1.00 74.00 138 PRO A N 1
ATOM 1082 C CA . PRO A 1 138 ? 34.353 -29.713 -56.887 1.00 74.00 138 PRO A CA 1
ATOM 1083 C C . PRO A 1 138 ? 33.491 -30.963 -56.670 1.00 74.00 138 PRO A C 1
ATOM 1085 O O . PRO A 1 138 ? 33.603 -31.634 -55.646 1.00 74.00 138 PRO A O 1
ATOM 1088 N N . ALA A 1 139 ? 32.656 -31.290 -57.655 1.00 81.06 139 ALA A N 1
ATOM 1089 C CA . ALA A 1 139 ? 31.867 -32.517 -57.680 1.00 81.06 139 ALA A CA 1
ATOM 1090 C C . ALA A 1 139 ? 32.338 -33.424 -58.824 1.00 81.06 139 ALA A C 1
ATOM 1092 O O . ALA A 1 139 ? 32.602 -32.960 -59.936 1.00 81.06 139 ALA A O 1
ATOM 1093 N N . GLU A 1 140 ? 32.425 -34.729 -58.562 1.00 82.19 140 GLU A N 1
ATOM 1094 C CA . GLU A 1 140 ? 32.665 -35.722 -59.612 1.00 82.19 140 GLU A CA 1
ATOM 1095 C C . GLU A 1 140 ? 31.500 -35.739 -60.617 1.00 82.19 140 GLU A C 1
ATOM 1097 O O . GLU A 1 140 ? 30.340 -35.491 -60.267 1.00 82.19 140 GLU A O 1
ATOM 1102 N N . THR A 1 141 ? 31.796 -36.047 -61.883 1.00 73.56 141 THR A N 1
ATOM 1103 C CA . THR A 1 141 ? 30.808 -36.057 -62.969 1.00 73.56 141 THR A CA 1
ATOM 1104 C C . THR A 1 141 ? 29.626 -36.971 -62.626 1.00 73.56 141 THR A C 1
ATOM 1106 O O . THR A 1 141 ? 29.800 -38.168 -62.411 1.00 73.56 141 THR A O 1
ATOM 1109 N N . GLY A 1 142 ? 28.417 -36.403 -62.568 1.00 82.25 142 GLY A N 1
ATOM 1110 C CA . GLY A 1 142 ? 27.183 -37.126 -62.231 1.00 82.25 142 GLY A CA 1
ATOM 1111 C C . GLY A 1 142 ? 26.828 -37.191 -60.738 1.00 82.25 142 GLY A C 1
ATOM 1112 O O . GLY A 1 142 ? 25.803 -37.776 -60.408 1.00 82.25 142 GLY A O 1
ATOM 1113 N N . LYS A 1 143 ? 27.620 -36.588 -59.836 1.00 82.94 143 LYS A N 1
ATOM 1114 C CA . LYS A 1 143 ? 27.347 -36.557 -58.379 1.00 82.94 143 LYS A CA 1
ATOM 1115 C C . LYS A 1 143 ? 26.915 -35.190 -57.833 1.00 82.94 143 LYS A C 1
ATOM 1117 O O . LYS A 1 143 ? 26.850 -35.012 -56.620 1.00 82.94 143 LYS A O 1
ATOM 1122 N N . LEU A 1 144 ? 26.603 -34.231 -58.704 1.00 85.12 144 LEU A N 1
ATOM 1123 C CA . LEU A 1 144 ? 26.268 -32.860 -58.304 1.00 85.12 144 LEU A CA 1
ATOM 1124 C C . LEU A 1 144 ? 25.056 -32.801 -57.361 1.00 85.12 144 LEU A C 1
ATOM 1126 O O . LEU A 1 144 ? 25.121 -32.129 -56.337 1.00 85.12 144 LEU A O 1
ATOM 1130 N N . ASP A 1 145 ? 24.002 -33.567 -57.647 1.00 84.38 145 ASP A N 1
ATOM 1131 C CA . ASP A 1 145 ? 22.785 -33.590 -56.821 1.00 84.38 145 ASP A CA 1
ATOM 1132 C C . ASP A 1 145 ? 23.021 -34.191 -55.426 1.00 84.38 145 ASP A C 1
ATOM 1134 O O . ASP A 1 145 ? 22.399 -33.779 -54.448 1.00 84.38 145 ASP A O 1
ATOM 1138 N N . VAL A 1 146 ? 23.950 -35.148 -55.316 1.00 87.50 146 VAL A N 1
ATOM 1139 C CA . VAL A 1 146 ? 24.323 -35.769 -54.035 1.00 87.50 146 VAL A CA 1
ATOM 1140 C C . VAL A 1 146 ? 25.057 -34.757 -53.158 1.00 87.50 146 VAL A C 1
ATOM 1142 O O . VAL A 1 146 ? 24.687 -34.574 -52.002 1.00 87.50 146 VAL A O 1
ATOM 1145 N N . VAL A 1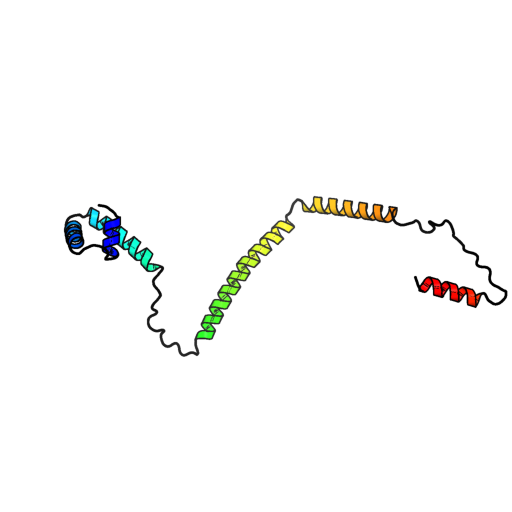 147 ? 26.036 -34.051 -53.731 1.00 84.75 147 VAL A N 1
ATOM 1146 C CA . VAL A 1 147 ? 26.801 -33.011 -53.026 1.00 84.75 147 VAL A CA 1
ATOM 1147 C C . VAL A 1 147 ? 25.901 -31.830 -52.647 1.00 84.75 147 VAL A C 1
ATOM 1149 O O . VAL A 1 147 ? 26.007 -31.307 -51.541 1.00 84.75 147 VAL A O 1
ATOM 1152 N N . ALA A 1 148 ? 24.971 -31.428 -53.519 1.00 85.12 148 ALA A N 1
ATOM 1153 C CA . ALA A 1 148 ? 24.024 -30.352 -53.228 1.00 85.12 148 ALA A CA 1
ATOM 1154 C C . ALA A 1 148 ? 23.110 -30.690 -52.037 1.00 85.12 148 ALA A C 1
ATOM 1156 O O . ALA A 1 148 ? 22.945 -29.867 -51.136 1.00 85.12 148 ALA A O 1
ATOM 1157 N N . ASN A 1 149 ? 22.559 -31.908 -51.997 1.00 87.31 149 ASN A N 1
ATOM 1158 C CA . ASN A 1 149 ? 21.732 -32.354 -50.875 1.00 87.31 149 ASN A CA 1
ATOM 1159 C C . ASN A 1 149 ? 22.518 -32.443 -49.562 1.00 87.31 149 ASN A C 1
ATOM 1161 O O . ASN A 1 149 ? 21.978 -32.108 -48.510 1.00 87.31 149 ASN A O 1
ATOM 1165 N N . GLU A 1 150 ? 23.783 -32.860 -49.611 1.00 85.62 150 GLU A N 1
ATOM 1166 C CA . GLU A 1 150 ? 24.651 -32.929 -48.431 1.00 85.62 150 GLU A CA 1
ATOM 1167 C C . GLU A 1 150 ? 24.945 -31.537 -47.854 1.00 85.62 150 GLU A C 1
ATOM 1169 O O . GLU A 1 150 ? 24.823 -31.327 -46.648 1.00 85.62 150 GLU A O 1
ATOM 1174 N N . VAL A 1 151 ? 25.230 -30.550 -48.710 1.00 85.44 151 VAL A N 1
ATOM 1175 C CA . VAL A 1 151 ? 25.430 -29.156 -48.280 1.00 85.44 151 VAL A CA 1
ATOM 1176 C C . VAL A 1 151 ? 24.168 -28.592 -47.624 1.00 85.44 151 VAL A C 1
ATOM 1178 O O . VAL A 1 151 ? 24.255 -27.961 -46.571 1.00 85.44 151 VAL A O 1
ATOM 1181 N N . VAL A 1 152 ? 22.989 -28.842 -48.203 1.00 86.75 152 VAL A N 1
ATOM 1182 C CA . VAL A 1 152 ? 21.711 -28.402 -47.618 1.00 86.75 152 VAL A CA 1
ATOM 1183 C C . VAL A 1 152 ? 21.468 -29.063 -46.261 1.00 86.75 152 VAL A C 1
ATOM 1185 O O . VAL A 1 152 ? 21.062 -28.375 -45.325 1.00 86.75 152 VAL A O 1
ATOM 1188 N N . ALA A 1 153 ? 21.756 -30.362 -46.132 1.00 87.19 153 ALA A N 1
ATOM 1189 C CA . ALA A 1 153 ? 21.602 -31.088 -44.875 1.00 87.19 153 ALA A CA 1
ATOM 1190 C C . ALA A 1 153 ? 22.478 -30.489 -43.761 1.00 87.19 153 ALA A C 1
ATOM 1192 O O . ALA A 1 153 ? 21.960 -30.183 -42.689 1.00 87.19 153 ALA A O 1
ATOM 1193 N N . ILE A 1 154 ? 23.759 -30.228 -44.042 1.00 83.50 154 ILE A N 1
ATOM 1194 C CA . ILE A 1 154 ? 24.703 -29.639 -43.076 1.00 83.50 154 ILE A CA 1
ATOM 1195 C C . ILE A 1 154 ? 24.264 -28.233 -42.649 1.00 83.50 154 ILE A C 1
ATOM 1197 O O . ILE A 1 154 ? 24.317 -27.900 -41.469 1.00 83.50 154 ILE A O 1
ATOM 1201 N N . VAL A 1 155 ? 23.807 -27.400 -43.591 1.00 83.94 155 VAL A N 1
ATOM 1202 C CA . VAL A 1 155 ? 23.339 -26.039 -43.274 1.00 83.94 155 VAL A CA 1
ATOM 1203 C C . VAL A 1 155 ? 22.045 -26.064 -42.460 1.00 83.94 155 VAL A C 1
ATOM 1205 O O . VAL A 1 155 ? 21.849 -25.196 -41.621 1.00 83.94 155 VAL A O 1
ATOM 1208 N N . SER A 1 156 ? 21.172 -27.051 -42.678 1.00 78.56 156 SER A N 1
ATOM 1209 C CA . SER A 1 156 ? 19.916 -27.185 -41.930 1.00 78.56 156 SER A CA 1
ATOM 1210 C C . SER A 1 156 ? 20.075 -27.719 -40.501 1.00 78.56 156 SER A C 1
ATOM 1212 O O . SER A 1 156 ? 19.112 -27.687 -39.738 1.00 78.56 156 SER A O 1
ATOM 1214 N N . GLU A 1 157 ? 21.260 -28.228 -40.151 1.00 70.81 157 GLU A N 1
ATOM 1215 C CA . GLU A 1 157 ? 21.578 -28.752 -38.816 1.00 70.81 157 GLU A CA 1
ATOM 1216 C C . GLU A 1 157 ? 22.163 -27.677 -37.872 1.00 70.81 157 GLU A C 1
ATOM 1218 O O . GLU A 1 157 ? 22.270 -27.909 -36.666 1.00 70.81 157 GLU A O 1
ATOM 1223 N N . PHE A 1 158 ? 22.507 -26.500 -38.411 1.00 53.72 158 PHE A N 1
ATOM 1224 C CA . PHE A 1 158 ? 22.930 -25.302 -37.672 1.00 53.72 158 PHE A CA 1
ATOM 1225 C C . PHE A 1 158 ? 21.764 -24.338 -37.416 1.00 53.72 158 PHE A C 1
ATOM 1227 O O . PHE A 1 158 ? 21.793 -23.681 -36.348 1.00 53.72 158 PHE A O 1
#

Solvent-accessible surface area (backbone atoms only — not comparable to full-atom values): 9569 Å² total; per-residue (Å²): 133,68,69,65,59,58,50,32,51,76,72,64,72,50,53,75,70,61,45,52,56,49,53,57,46,46,74,73,32,75,65,55,43,52,52,48,53,51,51,51,50,52,53,49,54,67,53,56,79,67,51,74,76,78,62,72,75,70,74,84,65,63,89,84,55,59,67,63,55,53,50,51,54,50,49,54,50,50,52,52,50,50,51,56,53,47,52,51,51,48,50,51,56,54,48,62,78,63,42,84,56,52,68,58,53,52,49,51,50,52,51,51,50,51,53,51,50,52,51,49,55,73,67,46,74,56,93,59,72,81,75,64,91,74,85,89,75,91,62,62,94,92,40,54,70,60,55,52,52,50,54,53,53,59,60,74,74,111

Secondary structure (DSSP, 8-state):
--HHHHHHHHHT-S-HHHHHHHHHHHHH-HHHHHHHHHHHHHHHHHHHHS-----SS-----TTSHHHHHHHHHHHHHHHHHHHHHHHHHHHHHHHHT-TTHHHHHHHHHHHHHHHHHHHHHHSPPTTTT--S-------TT-HHHHHHHHHHHHHT-

Foldseek 3Di:
DPLVVLVCVVVVVDDPVVNVVLVVCCVVDPVSVVSSVVSVVVVCVVVVVVPPPPPVPPPPPPPVPVVVVVVVVVVVVVVVVCVVVVVVVCVVVVCVVVPPCVVVVVVVVVVVVVVVVVVVVVVDQDPCVVVDPDDDDDDDPPCPVVVVVVVVVVVVVD

Mean predicted aligned error: 22.25 Å